Protein AF-A0A821XFM9-F1 (afdb_monomer_lite)

Radius of gyration: 22.13 Å; chains: 1; bounding box: 43×27×62 Å

Sequence (80 aa):
HKRLKNDNEDLQHEFEHDRQRYLNTIRTQEKQLLLFCAILEKMSSTMQHNCNYGNIDKIIEQARYDEEKKNMNINAIGSD

pLDDT: mean 84.11, std 13.43, range [44.81, 98.44]

Secondary structure (DSSP, 8-state):
-HHHHHHHHHHHHHHHHHHHHHHHHHHHHHHHHHHHHHHHHHHHHHS-TTSTTS-HHHHHHH-EEETTTTEEE---TT--

Foldseek 3Di:
DVVVVVVVVVVVVVVVVVVVVVVVVVVVVVVVVVVVVVVVVVVLVVDDCPDLCVPVVVQVVPWDQDPVVRDIDTDGPPDD

Structure (mmCIF, N/CA/C/O backbone):
data_AF-A0A821XFM9-F1
#
_entry.id   AF-A0A821XFM9-F1
#
loop_
_atom_site.group_PDB
_atom_site.id
_atom_site.type_symbol
_atom_site.label_atom_id
_atom_site.label_alt_id
_atom_site.label_comp_id
_atom_site.label_asym_id
_atom_site.label_entity_id
_atom_site.label_seq_id
_atom_site.pdbx_PDB_ins_code
_atom_site.Cartn_x
_atom_site.Cartn_y
_atom_site.Cartn_z
_atom_site.occupancy
_atom_site.B_iso_or_equiv
_atom_site.auth_seq_id
_atom_site.auth_comp_id
_atom_site.auth_asym_id
_atom_site.auth_atom_id
_atom_site.pdbx_PDB_model_num
ATOM 1 N N . HIS A 1 1 ? 24.520 -1.473 -35.455 1.00 61.12 1 HIS A N 1
ATOM 2 C CA . HIS A 1 1 ? 23.599 -2.621 -35.312 1.00 61.12 1 HIS A CA 1
ATOM 3 C C . HIS A 1 1 ? 23.799 -3.429 -34.032 1.00 61.12 1 HIS A C 1
ATOM 5 O O . HIS A 1 1 ? 22.851 -3.508 -33.272 1.00 61.12 1 HIS A O 1
ATOM 11 N N . LYS A 1 2 ? 24.986 -3.992 -33.744 1.00 69.00 2 LYS A N 1
ATOM 12 C CA . LYS A 1 2 ? 25.191 -4.834 -32.543 1.00 69.00 2 LYS A CA 1
ATOM 13 C C . LYS A 1 2 ? 25.026 -4.089 -31.203 1.00 69.00 2 LYS A C 1
ATOM 15 O O . LYS A 1 2 ? 24.369 -4.611 -30.322 1.00 69.00 2 LYS A O 1
ATOM 20 N N . ARG A 1 3 ? 25.539 -2.853 -31.084 1.00 73.00 3 ARG A N 1
ATOM 21 C CA . ARG A 1 3 ? 25.381 -2.023 -29.866 1.00 73.00 3 ARG A CA 1
ATOM 22 C C . ARG A 1 3 ? 23.916 -1.718 -29.536 1.00 73.00 3 ARG A C 1
ATOM 24 O O . ARG A 1 3 ? 23.462 -2.079 -28.473 1.00 73.00 3 ARG A O 1
ATOM 31 N N . LEU A 1 4 ? 23.158 -1.222 -30.515 1.00 73.38 4 LEU A N 1
ATOM 32 C CA . LEU A 1 4 ? 21.721 -0.938 -30.368 1.00 73.38 4 LEU A CA 1
ATOM 33 C C . LEU A 1 4 ? 20.879 -2.157 -29.956 1.00 73.38 4 LEU A C 1
ATOM 35 O O . LEU A 1 4 ? 19.834 -1.995 -29.340 1.00 73.38 4 LEU A O 1
ATOM 39 N N . LYS A 1 5 ? 21.299 -3.369 -30.340 1.00 77.25 5 LYS A N 1
ATOM 40 C CA . LYS A 1 5 ? 20.614 -4.599 -29.934 1.00 77.25 5 LYS A CA 1
ATOM 41 C C . LYS A 1 5 ? 20.894 -4.918 -28.464 1.00 77.25 5 LYS A C 1
ATOM 43 O O . LYS A 1 5 ? 19.950 -5.189 -27.737 1.00 77.25 5 LYS A O 1
ATOM 48 N N . ASN A 1 6 ? 22.154 -4.805 -28.047 1.00 82.88 6 ASN A N 1
ATOM 49 C CA . ASN A 1 6 ? 22.546 -4.979 -26.651 1.00 82.88 6 ASN A CA 1
ATOM 50 C C . ASN A 1 6 ? 21.867 -3.936 -25.748 1.00 82.88 6 ASN A C 1
ATOM 52 O O . ASN A 1 6 ? 21.276 -4.312 -24.750 1.00 82.88 6 ASN A O 1
ATOM 56 N N . ASP A 1 7 ? 21.840 -2.661 -26.153 1.00 8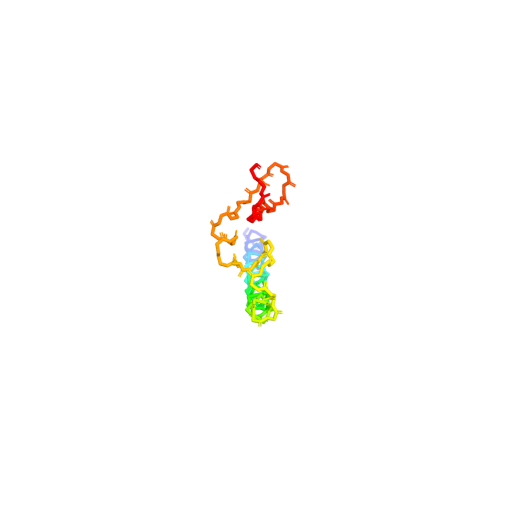8.75 7 ASP A N 1
ATOM 57 C CA . ASP A 1 7 ? 21.204 -1.594 -25.366 1.00 88.75 7 ASP A CA 1
ATOM 58 C C . ASP A 1 7 ? 19.688 -1.839 -25.178 1.00 88.75 7 ASP A C 1
ATOM 60 O O . ASP A 1 7 ? 19.116 -1.514 -24.142 1.00 88.75 7 ASP A O 1
ATOM 64 N N . ASN A 1 8 ? 19.018 -2.432 -26.176 1.00 89.38 8 ASN A N 1
ATOM 65 C CA . ASN A 1 8 ? 17.600 -2.795 -26.082 1.00 89.38 8 ASN A CA 1
ATOM 66 C C . ASN A 1 8 ? 17.382 -4.006 -25.158 1.00 89.38 8 ASN A C 1
ATOM 68 O O . ASN A 1 8 ? 16.443 -4.014 -24.368 1.00 89.38 8 ASN A O 1
ATOM 72 N N . GLU A 1 9 ? 18.258 -5.009 -25.231 1.00 93.25 9 GLU A N 1
ATOM 73 C CA . GLU A 1 9 ? 18.227 -6.174 -24.337 1.00 93.25 9 GLU A CA 1
ATOM 74 C C . GLU A 1 9 ? 18.468 -5.764 -22.872 1.00 93.25 9 GLU A C 1
ATOM 76 O O . GLU A 1 9 ? 17.724 -6.201 -21.991 1.00 93.25 9 GLU A O 1
ATOM 81 N N . ASP A 1 10 ? 19.421 -4.863 -22.622 1.00 94.69 10 ASP A N 1
ATOM 82 C CA . ASP A 1 10 ? 19.718 -4.332 -21.287 1.00 94.69 10 ASP A CA 1
ATOM 83 C C . ASP A 1 10 ? 18.516 -3.558 -20.716 1.00 94.69 10 ASP A C 1
ATOM 85 O O . ASP A 1 10 ? 18.073 -3.831 -19.599 1.00 94.69 10 ASP A O 1
ATOM 89 N N . LEU A 1 11 ? 17.901 -2.673 -21.512 1.00 96.19 11 LEU A N 1
ATOM 90 C CA . LEU A 1 11 ? 16.686 -1.949 -21.113 1.00 96.19 11 LEU A CA 1
ATOM 91 C C . LEU A 1 11 ? 15.517 -2.893 -20.801 1.00 96.19 11 LEU A C 1
ATOM 93 O O . LEU A 1 11 ? 14.798 -2.693 -19.823 1.00 96.19 11 LEU A O 1
ATOM 97 N N . GLN A 1 12 ? 15.307 -3.933 -21.612 1.00 95.75 12 GLN A N 1
ATOM 98 C CA . GLN A 1 12 ? 14.253 -4.920 -21.355 1.00 95.75 12 GLN A CA 1
ATOM 99 C C . GLN A 1 12 ? 14.489 -5.673 -20.044 1.00 95.75 12 GLN A C 1
ATOM 101 O O . GLN A 1 12 ? 13.538 -5.907 -19.294 1.00 95.75 12 GLN A O 1
ATOM 106 N N . HIS A 1 13 ? 15.743 -6.013 -19.745 1.00 96.75 13 HIS A N 1
ATOM 107 C CA . HIS A 1 13 ? 16.109 -6.648 -18.486 1.00 96.75 13 HIS A CA 1
ATOM 108 C C . HIS A 1 13 ? 15.881 -5.713 -17.287 1.00 96.75 13 HIS A C 1
ATOM 110 O O . HIS A 1 13 ? 15.343 -6.145 -16.266 1.00 96.75 13 HIS A O 1
ATOM 116 N N . GLU A 1 14 ? 16.221 -4.427 -17.404 1.00 97.31 14 GLU A N 1
ATOM 117 C CA . GLU A 1 14 ? 15.931 -3.423 -16.372 1.00 97.31 14 GLU A CA 1
ATOM 118 C C . GLU A 1 14 ? 14.424 -3.281 -16.117 1.00 97.31 14 GLU A C 1
ATOM 120 O O . GLU A 1 14 ? 13.990 -3.310 -14.964 1.00 97.31 14 GLU A O 1
ATOM 125 N N . PHE A 1 15 ? 13.604 -3.212 -17.172 1.00 97.69 15 PHE A N 1
ATOM 126 C CA . PHE A 1 15 ? 12.144 -3.158 -17.034 1.00 97.69 15 PHE A CA 1
ATOM 127 C C . PHE A 1 15 ? 11.568 -4.410 -16.368 1.00 97.69 15 PHE A C 1
ATOM 129 O O . PHE A 1 15 ? 10.665 -4.313 -15.533 1.00 97.69 15 PHE A O 1
ATOM 136 N N . GLU A 1 16 ? 12.070 -5.591 -16.730 1.00 97.88 16 GLU A N 1
ATOM 137 C CA . GLU A 1 16 ? 11.679 -6.852 -16.103 1.00 97.88 16 GLU A CA 1
ATOM 138 C C . GLU A 1 16 ? 12.017 -6.848 -14.609 1.00 97.88 16 GLU A C 1
ATOM 140 O O . GLU A 1 16 ? 11.155 -7.144 -13.777 1.00 97.88 16 GLU A O 1
ATOM 145 N N . HIS A 1 17 ? 13.240 -6.448 -14.266 1.00 97.94 17 HIS A N 1
ATOM 146 C CA . HIS A 1 17 ? 13.703 -6.368 -12.887 1.00 97.94 17 HIS A CA 1
ATOM 147 C C . HIS A 1 17 ? 12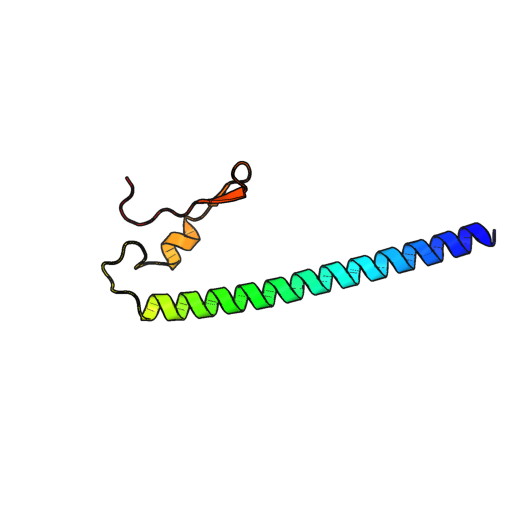.862 -5.385 -12.061 1.00 97.94 17 HIS A C 1
ATOM 149 O O . HIS A 1 17 ? 12.392 -5.719 -10.969 1.00 97.94 17 HIS A O 1
ATOM 155 N N . ASP A 1 18 ? 12.596 -4.194 -12.592 1.00 98.19 18 ASP A N 1
ATOM 156 C CA . ASP A 1 18 ? 11.787 -3.195 -11.901 1.00 98.19 18 ASP A CA 1
ATOM 157 C C . ASP A 1 18 ? 10.335 -3.639 -11.744 1.00 98.19 18 ASP A C 1
ATOM 159 O O . ASP A 1 18 ? 9.756 -3.464 -10.667 1.00 98.19 18 ASP A O 1
ATOM 163 N N . ARG A 1 19 ? 9.760 -4.317 -12.746 1.00 98.25 19 ARG A N 1
ATOM 164 C CA . ARG A 1 19 ? 8.432 -4.925 -12.611 1.00 98.25 19 ARG A CA 1
ATOM 165 C C . ARG A 1 19 ? 8.406 -5.954 -11.484 1.00 98.25 19 ARG A C 1
ATOM 167 O O . ARG A 1 19 ? 7.489 -5.932 -10.662 1.00 98.25 19 ARG A O 1
ATOM 174 N N . GLN A 1 20 ? 9.395 -6.844 -11.420 1.00 98.25 20 GLN A N 1
ATOM 175 C CA . GLN A 1 20 ? 9.492 -7.839 -10.350 1.00 98.25 20 GLN A CA 1
ATOM 176 C C . GLN A 1 20 ? 9.631 -7.178 -8.975 1.00 98.25 20 GLN A C 1
ATOM 178 O O . GLN A 1 20 ? 8.953 -7.587 -8.029 1.00 98.25 20 GLN A O 1
ATOM 183 N N . ARG A 1 21 ? 10.437 -6.115 -8.873 1.00 98.25 21 ARG A N 1
ATOM 184 C CA . ARG A 1 21 ? 10.590 -5.322 -7.649 1.00 98.25 21 ARG A CA 1
ATOM 185 C C . ARG A 1 21 ? 9.260 -4.709 -7.213 1.00 98.25 21 ARG A C 1
ATOM 187 O O . ARG A 1 21 ? 8.876 -4.878 -6.058 1.00 98.25 21 ARG A O 1
ATOM 194 N N . TYR A 1 22 ? 8.526 -4.061 -8.121 1.00 98.25 22 TYR A N 1
ATOM 195 C CA . TYR A 1 22 ? 7.211 -3.489 -7.813 1.00 98.25 22 TYR A CA 1
ATOM 196 C C . TYR A 1 22 ? 6.207 -4.552 -7.363 1.00 98.25 22 TYR A C 1
ATOM 198 O O . TYR A 1 22 ? 5.538 -4.367 -6.348 1.00 98.25 22 TYR A O 1
ATOM 206 N N . LEU A 1 23 ? 6.144 -5.695 -8.053 1.00 98.44 23 LEU A N 1
ATOM 207 C CA . LEU A 1 23 ? 5.276 -6.807 -7.659 1.00 98.44 23 LEU A CA 1
ATOM 208 C C . LEU A 1 23 ? 5.628 -7.352 -6.270 1.00 98.44 23 LEU A C 1
ATOM 210 O O . LEU A 1 23 ? 4.735 -7.700 -5.500 1.00 98.44 23 LEU A O 1
ATOM 214 N N . ASN A 1 24 ? 6.916 -7.425 -5.930 1.00 98.19 24 ASN A N 1
ATOM 215 C CA . ASN A 1 24 ? 7.348 -7.843 -4.602 1.00 98.19 24 ASN A CA 1
ATOM 216 C C . ASN A 1 24 ? 6.935 -6.834 -3.519 1.00 98.19 24 ASN A C 1
ATOM 218 O O . ASN A 1 24 ? 6.463 -7.236 -2.453 1.00 98.19 24 ASN A O 1
ATOM 222 N N . THR A 1 25 ? 7.056 -5.534 -3.805 1.00 98.25 25 THR A N 1
ATOM 223 C CA . THR A 1 25 ? 6.591 -4.466 -2.911 1.00 98.25 25 THR A CA 1
ATOM 224 C C . THR A 1 25 ? 5.090 -4.575 -2.661 1.00 98.25 25 THR A C 1
ATOM 226 O O . THR A 1 25 ? 4.690 -4.619 -1.501 1.00 98.25 25 THR A O 1
ATOM 229 N N . ILE A 1 26 ? 4.279 -4.718 -3.715 1.00 97.94 26 ILE A N 1
ATOM 230 C CA . ILE A 1 26 ? 2.818 -4.866 -3.604 1.00 97.94 26 ILE A CA 1
ATOM 231 C C . ILE A 1 26 ? 2.466 -6.069 -2.724 1.00 97.94 26 ILE A C 1
ATOM 233 O O . ILE A 1 26 ? 1.778 -5.918 -1.722 1.00 97.94 26 ILE A O 1
ATOM 237 N N . ARG A 1 27 ? 3.021 -7.251 -3.018 1.00 98.19 27 ARG A N 1
ATOM 238 C CA . ARG A 1 27 ? 2.767 -8.473 -2.229 1.00 98.19 27 ARG A CA 1
ATOM 239 C C . ARG A 1 27 ? 3.174 -8.332 -0.765 1.00 98.19 27 ARG A C 1
ATOM 241 O O . ARG A 1 27 ? 2.561 -8.926 0.120 1.00 98.19 27 ARG A O 1
ATOM 248 N N . THR A 1 28 ? 4.247 -7.593 -0.497 1.00 97.69 28 THR A N 1
ATOM 249 C CA . THR A 1 28 ? 4.710 -7.341 0.873 1.00 97.69 28 THR A CA 1
ATOM 250 C C . THR A 1 28 ? 3.759 -6.396 1.602 1.00 97.69 28 THR A C 1
ATOM 252 O O . THR A 1 28 ? 3.396 -6.665 2.745 1.00 97.69 28 THR A O 1
ATOM 255 N N . GLN A 1 29 ? 3.307 -5.339 0.929 1.00 97.56 29 GLN A N 1
ATOM 256 C CA . GLN A 1 29 ? 2.325 -4.396 1.461 1.00 97.56 29 GLN A CA 1
ATOM 257 C C . GLN A 1 29 ? 0.973 -5.072 1.720 1.00 97.56 29 GLN A C 1
ATOM 259 O O . GLN A 1 29 ? 0.397 -4.872 2.783 1.00 97.56 29 GLN A O 1
ATOM 264 N N . GLU A 1 30 ? 0.503 -5.943 0.823 1.00 97.62 30 GLU A N 1
ATOM 265 C CA . GLU A 1 30 ? -0.718 -6.738 1.020 1.00 97.62 30 GLU A CA 1
ATOM 266 C C . GLU A 1 30 ? -0.640 -7.599 2.288 1.00 97.62 30 GLU A C 1
ATOM 268 O O . GLU A 1 30 ? -1.569 -7.611 3.094 1.00 97.62 30 GLU A O 1
ATOM 273 N N . LYS A 1 31 ? 0.495 -8.271 2.528 1.00 97.56 31 LYS A N 1
ATOM 274 C CA . LYS A 1 31 ? 0.707 -9.050 3.762 1.00 97.56 31 LYS A CA 1
ATOM 275 C C . LYS A 1 31 ? 0.680 -8.175 5.015 1.00 97.56 31 LYS A C 1
ATOM 277 O O . LYS A 1 31 ? 0.132 -8.593 6.033 1.00 97.56 31 LYS A O 1
ATOM 282 N N . GLN A 1 32 ? 1.275 -6.984 4.955 1.00 97.56 32 GLN A N 1
ATOM 283 C CA . GLN A 1 32 ? 1.259 -6.037 6.072 1.00 97.56 32 GLN A CA 1
ATOM 284 C C . GLN A 1 32 ? -0.156 -5.523 6.350 1.00 97.56 32 GLN A C 1
ATOM 286 O O . GLN A 1 32 ? -0.565 -5.492 7.507 1.00 97.56 32 GLN A O 1
ATOM 291 N N . LEU A 1 33 ? -0.923 -5.194 5.307 1.00 94.44 33 LEU A N 1
ATOM 292 C CA . LEU A 1 33 ? -2.321 -4.782 5.435 1.00 94.44 33 LEU A CA 1
ATOM 293 C C . LEU A 1 33 ? -3.169 -5.873 6.092 1.00 94.44 33 LEU A C 1
ATOM 295 O O . LEU A 1 33 ? -3.875 -5.583 7.052 1.00 94.44 33 LEU A O 1
ATOM 299 N N . LEU A 1 34 ? -3.041 -7.129 5.651 1.00 94.75 34 LEU A N 1
ATOM 300 C CA . LEU A 1 34 ? -3.748 -8.257 6.267 1.00 94.75 34 LEU A CA 1
ATOM 301 C C . LEU A 1 34 ? -3.411 -8.411 7.756 1.00 94.75 34 LEU A C 1
ATOM 303 O O . LEU A 1 34 ? -4.303 -8.640 8.572 1.00 94.75 34 LEU A O 1
ATOM 307 N N . LEU A 1 35 ? -2.136 -8.253 8.124 1.00 95.25 35 LEU A N 1
ATOM 308 C CA . LEU A 1 35 ? -1.712 -8.287 9.522 1.00 95.25 35 LEU A CA 1
ATOM 309 C C . LEU A 1 35 ? -2.336 -7.140 10.330 1.00 95.25 35 LEU A C 1
ATOM 311 O O . LEU A 1 35 ? -2.824 -7.370 11.435 1.00 95.25 35 LEU A O 1
ATOM 315 N N . PHE A 1 36 ? -2.343 -5.919 9.790 1.00 91.69 36 PHE A N 1
ATOM 316 C CA . PHE A 1 36 ? -2.958 -4.772 10.456 1.00 91.69 36 PHE A CA 1
ATOM 317 C C . PHE A 1 36 ? -4.467 -4.952 10.635 1.00 91.69 36 PHE A C 1
ATOM 319 O O . PHE A 1 36 ? -4.965 -4.697 11.730 1.00 91.69 36 PHE A O 1
ATOM 326 N N . CYS A 1 37 ? -5.178 -5.465 9.626 1.00 88.12 37 CYS A N 1
ATOM 327 C CA . CYS A 1 37 ? -6.596 -5.810 9.744 1.00 88.12 37 CYS A CA 1
ATOM 328 C C . CYS A 1 37 ? -6.836 -6.821 10.874 1.00 88.12 37 CYS A C 1
ATOM 330 O O . CYS A 1 37 ? -7.647 -6.560 11.760 1.00 88.12 37 CYS A O 1
ATOM 332 N N . ALA A 1 38 ? -6.071 -7.917 10.919 1.00 89.88 38 ALA A N 1
ATOM 333 C CA . ALA A 1 38 ? -6.215 -8.936 11.961 1.00 89.88 38 ALA A CA 1
ATOM 334 C C . ALA A 1 38 ? -5.941 -8.388 13.377 1.00 89.88 38 ALA A C 1
ATOM 336 O O . ALA A 1 38 ? -6.611 -8.759 14.344 1.00 89.88 38 ALA A O 1
ATOM 337 N N . ILE A 1 39 ? -4.965 -7.483 13.516 1.00 88.56 39 ILE A N 1
ATOM 338 C CA . ILE A 1 39 ? -4.690 -6.801 14.787 1.00 88.56 39 ILE A CA 1
ATOM 339 C C . ILE A 1 39 ? -5.872 -5.909 15.181 1.00 88.56 39 ILE A C 1
ATOM 341 O O . ILE A 1 39 ? -6.309 -5.973 16.329 1.00 88.56 39 ILE A O 1
ATOM 345 N N . LEU A 1 40 ? -6.408 -5.108 14.256 1.00 84.44 40 LE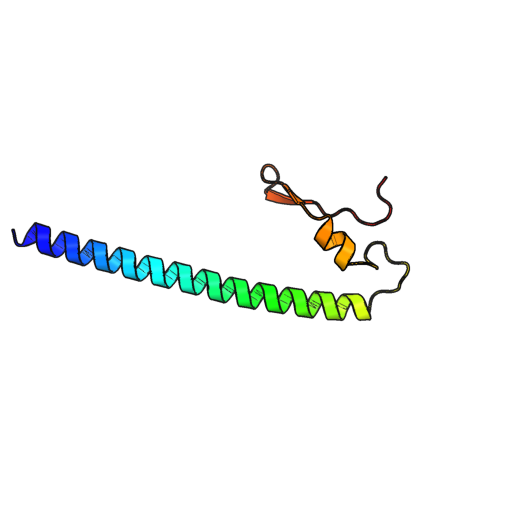U A N 1
ATOM 346 C CA . LEU A 1 40 ? -7.538 -4.211 14.523 1.00 84.44 40 LEU A CA 1
ATOM 347 C C . LEU A 1 40 ? -8.798 -4.977 14.937 1.00 84.44 40 LEU A C 1
ATOM 349 O O . LEU A 1 40 ? -9.441 -4.593 15.911 1.00 84.44 40 LEU A O 1
ATOM 353 N N . GLU A 1 41 ? -9.107 -6.092 14.274 1.00 82.94 41 GLU A N 1
ATOM 354 C CA . GLU A 1 41 ? -10.211 -6.982 14.657 1.00 82.94 41 GLU A CA 1
ATOM 355 C C . GLU A 1 41 ? -10.035 -7.504 16.088 1.00 82.94 41 GLU A C 1
ATOM 357 O O . GLU A 1 41 ? -10.958 -7.463 16.911 1.00 82.94 41 GLU A O 1
ATOM 362 N N . LYS A 1 42 ? -8.816 -7.940 16.435 1.00 84.62 42 LYS A N 1
ATOM 363 C CA . LYS A 1 42 ? -8.521 -8.404 17.792 1.00 84.62 42 LYS A CA 1
ATOM 364 C C . LYS A 1 42 ? -8.648 -7.274 18.812 1.00 84.62 42 LYS A C 1
ATOM 366 O O . LYS A 1 42 ? -9.232 -7.486 19.877 1.00 84.62 42 LYS A O 1
ATOM 371 N N . MET A 1 43 ? -8.147 -6.082 18.496 1.00 81.94 43 MET A N 1
ATOM 372 C CA . MET A 1 43 ? -8.255 -4.910 19.365 1.00 81.94 43 MET A CA 1
ATOM 373 C C . MET A 1 43 ? -9.714 -4.507 19.575 1.00 81.94 43 MET A C 1
ATOM 375 O O . MET A 1 43 ? -10.106 -4.343 20.726 1.00 81.94 43 MET A O 1
ATOM 379 N N . SER A 1 44 ? -10.534 -4.468 18.519 1.00 74.12 44 SER A N 1
ATOM 380 C CA . SER A 1 44 ? -11.973 -4.184 18.605 1.00 74.12 44 SER A CA 1
ATOM 381 C C . SER A 1 44 ? -12.665 -5.079 19.640 1.00 74.12 44 SER A C 1
ATOM 383 O O . SER A 1 44 ? -13.337 -4.579 20.538 1.00 74.12 44 SER A O 1
ATOM 385 N N . SER A 1 45 ? -12.392 -6.391 19.611 1.00 71.81 45 SER A N 1
ATOM 386 C CA . SER A 1 45 ? -12.967 -7.351 20.571 1.00 71.81 45 SER A CA 1
ATOM 387 C C . SER A 1 45 ? -12.511 -7.164 22.026 1.00 71.81 45 SER A C 1
ATOM 389 O O . SER A 1 45 ? -13.143 -7.682 22.944 1.00 71.81 45 SER A O 1
ATOM 391 N N . THR A 1 46 ? -11.406 -6.449 22.245 1.00 75.50 46 THR A N 1
ATOM 392 C CA . THR A 1 46 ? -10.788 -6.258 23.568 1.00 75.50 46 THR A CA 1
ATOM 393 C C . THR A 1 46 ? -11.034 -4.849 24.125 1.00 75.50 46 THR A C 1
ATOM 395 O O . THR A 1 46 ? -10.800 -4.596 25.307 1.00 75.50 46 THR A O 1
ATOM 398 N N . MET A 1 47 ? -11.494 -3.912 23.293 1.00 73.81 47 MET A N 1
ATOM 399 C CA . MET A 1 47 ? -11.731 -2.522 23.672 1.00 73.81 47 MET A CA 1
ATOM 400 C C . MET A 1 47 ? -13.100 -2.364 24.334 1.00 73.81 47 MET A C 1
ATOM 402 O O . MET A 1 47 ? -14.112 -2.863 23.854 1.00 73.81 47 MET A O 1
ATOM 406 N N . GLN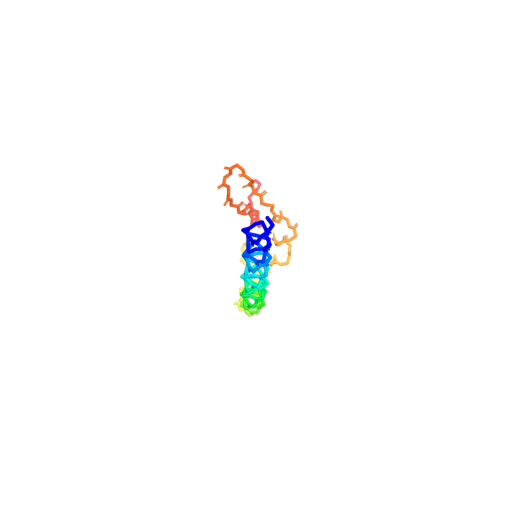 A 1 48 ? -13.143 -1.649 25.459 1.00 66.75 48 GLN A N 1
ATOM 407 C CA . GLN A 1 48 ? -14.402 -1.350 26.139 1.00 66.75 48 GLN A CA 1
ATOM 408 C C . GLN A 1 48 ? -15.304 -0.485 25.247 1.00 66.75 48 GLN A C 1
ATOM 410 O O . GLN A 1 48 ? -14.841 0.487 24.650 1.00 66.75 48 GLN A O 1
ATOM 415 N N . HIS A 1 49 ? -16.605 -0.788 25.234 1.00 61.44 49 HIS A N 1
ATOM 416 C CA . HIS A 1 49 ? -17.620 -0.102 24.420 1.00 61.44 49 HIS A CA 1
ATOM 417 C C . HIS A 1 49 ? -17.703 1.427 24.617 1.00 61.44 49 HIS A C 1
ATOM 419 O O . HIS A 1 49 ? -18.260 2.107 23.762 1.00 61.44 49 HIS A O 1
ATOM 425 N N . ASN A 1 50 ? -17.124 1.975 25.693 1.00 61.75 50 ASN A N 1
ATOM 426 C CA . ASN A 1 50 ? -17.122 3.414 25.997 1.00 61.75 50 ASN A CA 1
ATOM 427 C C . ASN A 1 50 ? -15.814 4.130 25.607 1.00 61.75 50 ASN A C 1
ATOM 429 O O . ASN A 1 50 ? -15.589 5.271 25.999 1.00 61.75 50 ASN A O 1
ATOM 433 N N . CYS A 1 51 ? -14.918 3.462 24.885 1.00 70.81 51 CYS A N 1
ATOM 434 C CA . CYS A 1 51 ? -13.711 4.074 24.346 1.00 70.81 51 CYS A CA 1
ATOM 435 C C . CYS A 1 51 ? -14.047 4.945 23.122 1.00 70.81 51 CYS A C 1
ATOM 437 O O . CYS A 1 51 ? -14.872 4.556 22.296 1.00 70.81 51 CYS A O 1
ATOM 439 N N . ASN A 1 52 ? -13.338 6.065 22.932 1.00 68.56 52 ASN A N 1
ATOM 440 C CA . ASN A 1 52 ? -13.466 6.952 21.757 1.00 68.56 52 ASN A CA 1
ATOM 441 C C . ASN A 1 52 ? -13.163 6.251 20.411 1.00 68.56 52 ASN A C 1
ATOM 443 O O . ASN A 1 52 ? -13.414 6.806 19.342 1.00 68.56 52 ASN A O 1
ATOM 447 N N . TYR A 1 53 ? -12.637 5.025 20.481 1.00 70.31 53 TYR A N 1
ATOM 448 C CA . TYR A 1 53 ? -12.332 4.130 19.369 1.00 70.31 53 TYR A CA 1
ATOM 449 C C . TYR A 1 53 ? -13.170 2.839 19.391 1.00 70.31 53 TYR A C 1
ATOM 451 O O . TYR A 1 53 ? -12.823 1.859 18.740 1.00 70.31 53 TYR A O 1
ATOM 459 N N . GLY A 1 54 ? -14.268 2.808 20.153 1.00 70.69 54 GLY A N 1
ATOM 460 C CA . GLY A 1 54 ? -15.123 1.627 20.311 1.00 70.69 54 GLY A CA 1
ATOM 461 C C . GLY A 1 54 ? -15.831 1.182 19.025 1.00 70.69 54 GLY A C 1
ATOM 462 O O . GLY A 1 54 ? -16.322 0.061 18.961 1.00 70.69 54 GLY A O 1
ATOM 463 N N . ASN A 1 55 ? -15.861 2.034 17.994 1.00 77.19 55 ASN A N 1
ATOM 464 C CA . ASN A 1 55 ? -16.346 1.701 16.657 1.00 77.19 55 ASN A CA 1
ATOM 465 C C . ASN A 1 55 ? -15.244 1.971 15.619 1.00 77.19 55 ASN A C 1
ATOM 467 O O . ASN A 1 55 ? -15.215 3.024 14.981 1.00 77.19 55 ASN A O 1
ATOM 471 N N . ILE A 1 56 ? -14.310 1.024 15.505 1.00 78.81 56 ILE A N 1
ATOM 472 C CA . ILE A 1 56 ? -13.165 1.104 14.585 1.00 78.81 56 ILE A CA 1
ATOM 473 C C . ILE A 1 56 ? -13.636 1.190 13.126 1.00 78.81 56 ILE A C 1
ATOM 475 O O . ILE A 1 56 ? -13.077 1.979 12.367 1.00 78.81 56 ILE A O 1
ATOM 479 N N . ASP A 1 57 ? -14.695 0.468 12.752 1.00 78.06 57 ASP A N 1
ATOM 480 C CA . ASP A 1 57 ? -15.232 0.466 11.384 1.00 78.06 57 ASP A CA 1
ATOM 481 C C . ASP A 1 57 ? -15.647 1.872 10.936 1.00 78.06 57 ASP A C 1
ATOM 483 O O . ASP A 1 57 ? -15.248 2.340 9.868 1.00 78.06 57 ASP A O 1
ATOM 487 N N . LYS A 1 58 ? -16.364 2.599 11.802 1.00 79.81 58 LYS A N 1
ATOM 488 C CA . LYS A 1 58 ? -16.766 3.988 11.542 1.00 79.81 58 LYS A CA 1
ATOM 489 C C . LYS A 1 58 ? -15.562 4.925 11.408 1.00 79.81 58 LYS A C 1
ATOM 491 O O . LYS A 1 58 ? -15.586 5.843 10.593 1.00 79.81 58 LYS A O 1
ATOM 496 N N . ILE A 1 59 ? -14.509 4.710 12.197 1.00 82.06 59 ILE A N 1
ATOM 497 C CA . ILE A 1 59 ? -13.288 5.531 12.147 1.00 82.06 59 ILE A CA 1
ATOM 498 C C . ILE A 1 59 ? -12.547 5.297 10.835 1.00 82.06 59 ILE A C 1
ATOM 500 O O . ILE A 1 59 ? -12.116 6.261 10.208 1.00 82.06 59 ILE A O 1
ATOM 504 N N . ILE A 1 60 ? -12.446 4.042 10.388 1.00 81.81 60 ILE A N 1
ATOM 505 C CA . ILE A 1 60 ? -11.844 3.692 9.096 1.00 81.81 60 ILE A CA 1
ATOM 506 C C . ILE A 1 60 ? -12.635 4.330 7.946 1.00 81.81 60 ILE A C 1
ATOM 508 O O . ILE A 1 60 ? -12.033 4.934 7.062 1.00 81.81 60 ILE A O 1
ATOM 512 N N . GLU A 1 61 ? -13.969 4.262 7.972 1.00 83.06 61 GLU A N 1
ATOM 513 C CA . GLU A 1 61 ? -14.834 4.847 6.936 1.00 83.06 61 GLU A 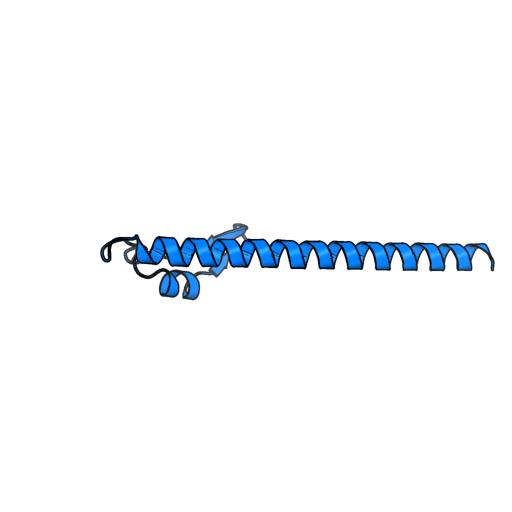CA 1
ATOM 514 C C . GLU A 1 61 ? -14.669 6.374 6.814 1.00 83.06 61 GLU A C 1
ATOM 516 O O . GLU A 1 61 ? -14.690 6.947 5.717 1.00 83.06 61 GLU A O 1
ATOM 521 N N . GLN A 1 62 ? -14.479 7.048 7.947 1.00 84.81 62 GLN A N 1
ATOM 522 C CA . GLN A 1 62 ? -14.308 8.499 8.010 1.00 84.81 62 GLN A CA 1
ATOM 523 C C . GLN A 1 62 ? -12.867 8.947 7.780 1.00 84.81 62 GLN A C 1
ATOM 525 O O . GLN A 1 62 ? -12.634 10.132 7.532 1.00 84.81 62 GLN A O 1
ATOM 530 N N . ALA A 1 63 ? -11.907 8.025 7.828 1.00 85.88 63 ALA A N 1
ATOM 531 C CA . ALA A 1 63 ? -10.510 8.371 7.693 1.00 85.88 63 ALA A CA 1
ATOM 532 C C . ALA A 1 63 ? -10.207 8.908 6.288 1.00 85.88 63 ALA A C 1
ATOM 534 O O . ALA A 1 63 ? -10.708 8.411 5.272 1.00 85.88 63 ALA A O 1
ATOM 535 N N . ARG A 1 64 ? -9.387 9.956 6.216 1.00 88.75 64 ARG A N 1
ATOM 536 C CA . ARG A 1 64 ? -8.965 10.574 4.952 1.00 88.75 64 ARG A CA 1
ATOM 537 C C . ARG A 1 64 ? -7.464 10.785 4.970 1.00 88.75 64 ARG A C 1
ATOM 539 O O . ARG A 1 64 ? -6.924 11.248 5.970 1.00 88.75 64 ARG A O 1
ATOM 546 N N . TYR A 1 65 ? -6.806 10.446 3.868 1.00 88.56 65 TYR A N 1
ATOM 547 C CA . TYR A 1 65 ? -5.398 10.768 3.699 1.00 88.56 65 TYR A CA 1
ATOM 548 C C . TYR A 1 65 ? -5.256 12.260 3.388 1.00 88.56 65 TYR A C 1
ATOM 550 O O . TYR A 1 65 ? -5.905 12.770 2.474 1.00 88.56 65 TYR A O 1
ATOM 558 N N . ASP A 1 66 ? -4.444 12.950 4.178 1.00 91.00 66 ASP A N 1
ATOM 559 C CA . ASP A 1 66 ? -4.053 14.337 3.955 1.00 91.00 66 ASP A CA 1
ATOM 560 C C . ASP A 1 66 ? -2.720 14.330 3.192 1.00 91.00 66 ASP A C 1
ATOM 562 O O . ASP A 1 66 ? -1.669 14.009 3.754 1.00 91.00 66 ASP A O 1
ATOM 566 N N . GLU A 1 67 ? -2.773 14.648 1.895 1.00 91.88 67 GLU A N 1
ATOM 567 C CA . GLU A 1 67 ? -1.600 14.687 1.007 1.00 91.88 67 GLU A CA 1
ATOM 568 C C . GLU A 1 67 ? -0.582 15.765 1.420 1.00 91.88 67 GLU A C 1
ATOM 570 O O . GLU A 1 67 ? 0.625 15.581 1.246 1.00 91.88 67 GLU A O 1
ATOM 575 N N . GLU A 1 68 ? -1.034 16.880 2.006 1.00 92.38 68 GLU A N 1
ATOM 576 C CA . GLU A 1 68 ? -0.153 17.979 2.419 1.00 92.38 68 GLU A CA 1
ATOM 577 C C . GLU A 1 68 ? 0.632 17.612 3.680 1.00 92.38 68 GLU A C 1
ATOM 579 O O . GLU A 1 68 ? 1.840 17.851 3.771 1.00 92.38 68 GLU A O 1
ATOM 584 N N . LYS A 1 69 ? 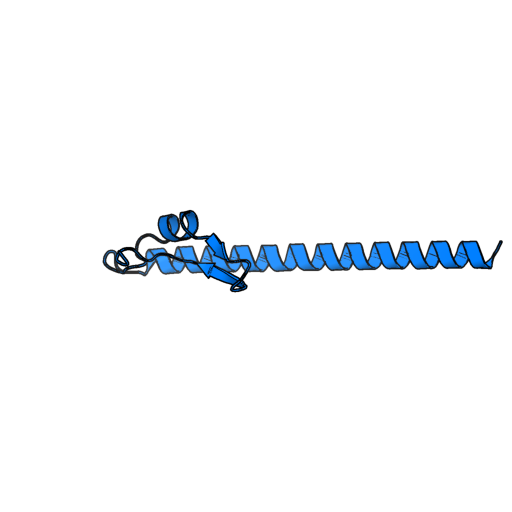-0.041 16.987 4.651 1.00 89.81 69 LYS A N 1
ATOM 585 C CA . LYS A 1 69 ? 0.564 16.561 5.924 1.00 89.81 69 LYS A CA 1
ATOM 586 C C . LYS A 1 69 ? 1.166 15.160 5.875 1.00 89.81 69 LYS A C 1
ATOM 588 O O . LYS A 1 69 ? 1.871 14.772 6.809 1.00 89.81 69 LYS A O 1
ATOM 593 N N . LYS A 1 70 ? 0.913 14.412 4.798 1.00 89.25 70 LYS A N 1
ATOM 594 C CA . LYS A 1 70 ? 1.338 13.022 4.579 1.00 89.25 70 LYS A CA 1
ATOM 595 C C . LYS A 1 70 ? 0.913 12.077 5.703 1.00 89.25 70 LYS A C 1
ATOM 597 O O . LYS A 1 70 ? 1.668 11.180 6.086 1.00 89.25 70 LYS A O 1
ATOM 602 N N . ASN A 1 71 ? -0.284 12.269 6.250 1.00 88.44 71 ASN A N 1
ATOM 603 C CA . ASN A 1 71 ? -0.813 11.452 7.338 1.00 88.44 71 ASN A CA 1
ATOM 604 C C . ASN A 1 71 ? -2.299 11.114 7.146 1.00 88.44 71 ASN A C 1
ATOM 606 O O . ASN A 1 71 ? -2.992 11.688 6.313 1.00 88.44 71 ASN A O 1
ATOM 610 N N . MET A 1 72 ? -2.783 10.134 7.912 1.00 85.94 72 MET A N 1
ATOM 611 C CA . MET A 1 72 ? -4.208 9.806 7.969 1.00 85.94 72 MET A CA 1
ATOM 612 C C . MET A 1 72 ? -4.892 10.696 9.003 1.00 85.94 72 MET A C 1
ATOM 614 O O . MET A 1 72 ? -4.520 10.678 10.176 1.00 85.94 72 MET A O 1
ATOM 618 N N . ASN A 1 73 ? -5.911 11.435 8.580 1.00 85.88 73 ASN A N 1
ATOM 619 C CA . ASN A 1 73 ? -6.826 12.108 9.485 1.00 85.88 73 ASN A CA 1
ATOM 620 C C . ASN A 1 73 ? -7.854 11.091 9.998 1.00 85.88 73 ASN A C 1
ATOM 622 O O . ASN A 1 73 ? -8.565 10.481 9.197 1.00 85.88 73 ASN A O 1
ATOM 626 N N . ILE A 1 74 ? -7.909 10.900 11.316 1.00 82.12 74 ILE A N 1
ATOM 627 C CA . ILE A 1 74 ? -8.838 9.998 11.999 1.00 82.12 74 ILE A CA 1
ATOM 628 C C . ILE A 1 74 ? -9.652 10.797 13.019 1.00 82.12 74 ILE A C 1
ATOM 630 O O . ILE A 1 74 ? -9.106 11.340 13.977 1.00 82.12 74 ILE A O 1
ATOM 634 N N . ASN A 1 75 ? -10.968 10.858 12.828 1.00 69.50 75 ASN A N 1
ATOM 635 C CA . ASN A 1 75 ? -11.862 11.500 13.787 1.00 69.50 75 ASN A CA 1
ATOM 636 C C . ASN A 1 75 ? -12.306 10.462 14.820 1.00 69.50 75 ASN A C 1
ATOM 638 O O . ASN A 1 75 ? -12.972 9.483 14.483 1.00 69.50 75 ASN A O 1
ATOM 642 N N . ALA A 1 76 ? -11.931 10.663 16.081 1.00 59.91 76 ALA A N 1
ATOM 643 C CA . ALA A 1 76 ? -12.478 9.884 17.183 1.00 59.91 76 ALA A CA 1
ATOM 644 C C . ALA A 1 76 ? -13.876 10.417 17.542 1.00 59.91 76 ALA A C 1
ATOM 646 O O . ALA A 1 76 ? -14.144 11.614 17.420 1.00 59.91 76 ALA A O 1
ATOM 647 N N . ILE A 1 77 ? -14.785 9.543 17.987 1.00 55.03 77 ILE A N 1
ATOM 648 C CA . ILE A 1 77 ? -16.117 9.978 18.434 1.00 55.03 77 ILE A CA 1
ATOM 649 C C . ILE A 1 77 ? -15.914 10.864 19.676 1.00 55.03 77 ILE A C 1
ATOM 651 O O . ILE A 1 77 ? -15.458 10.368 20.704 1.00 55.03 77 ILE A O 1
ATOM 655 N N . GLY A 1 78 ? -16.219 12.165 19.565 1.00 53.00 78 GLY A N 1
ATOM 656 C CA . GLY A 1 78 ? -16.082 13.148 20.652 1.00 53.00 78 GLY A CA 1
ATOM 657 C C . GLY A 1 78 ? -15.157 14.341 20.376 1.00 53.00 78 GLY A C 1
ATOM 658 O O . GLY A 1 78 ? -14.702 14.972 21.324 1.00 53.00 78 GLY A O 1
ATOM 659 N N . SER A 1 79 ? -14.837 14.639 19.115 1.00 46.09 79 SER A N 1
ATOM 660 C CA . SER A 1 79 ? -14.072 15.832 18.715 1.00 46.09 79 SER A CA 1
ATOM 661 C C . SER A 1 79 ? -14.897 16.733 17.787 1.00 46.09 79 SER A C 1
ATOM 663 O O . SER A 1 79 ? -14.491 16.968 16.655 1.00 46.09 79 SER A O 1
ATOM 665 N N . ASP A 1 80 ? -16.061 17.177 18.268 1.00 44.81 80 ASP A N 1
ATOM 666 C CA . ASP A 1 80 ? -16.746 18.386 17.784 1.00 44.81 80 ASP A CA 1
ATOM 667 C C . ASP A 1 80 ? -16.569 19.496 18.832 1.00 44.81 80 ASP A C 1
ATOM 669 O O . ASP A 1 80 ? -16.664 19.169 20.042 1.00 44.81 80 ASP A O 1
#